Protein 7FGN (pdb70)

InterPro domains:
  IPR001012 UBX domain [PF00789] (569-647)
  IPR001012 UBX domain [PS50033] (569-646)
  IPR001012 UBX domain [SM00166] (566-648)
  IPR006577 UAS [SM00594] (336-481)
  IPR029071 Ubiquitin-like domain superfamily [SSF54236] (88-176)
  IPR029071 Ubiquitin-like domain superfamily [SSF54236] (189-257)
  IPR029071 Ubiquitin-like domain superfamily [SSF54236] (532-648)
  IPR033043 FAS-associated factor 1-like, UBX domain [cd01771] (571-649)
  IPR036249 Thioredoxin-like superfamily [SSF52833] (333-485)
  IPR044541 FAF1, UBA-like domain [cd14413] (14-46)
  IPR049483 Fas-associated factor 1/2-like, UAS domain [PF21021] (337-481)
  IPR050730 UBX domain-containing protein [PTHR23322] (12-647)

Nearest PDB structures (foldseek):
  7fgn-assembly1_A  TM=1.014E+00  e=1.631E-16  Homo sapiens
  7fgm-assembly1_B  TM=9.737E-01  e=3.645E-14  Homo sapiens
  2dzm-assembly1_A  TM=9.426E-01  e=2.448E-12  Homo sapiens
  2n4f-assembly1_A  TM=8.742E-01  e=1.551E-04  Arabidopsis thaliana
  2kan-assembly1_A  TM=7.552E-01  e=6.304E-04  Arabidopsis thaliana

CATH classification: 3.10.20.90

Sequence (75 aa):
GSHMLDFRVEYRDRNVDVVLEDTCTVGEIKQILENELQIPVSKMLLKGWKTGDVEDSTVLKSLHLPKNNSLYVLT

Foldseek 3Di:
DPAKAWEFEDDPRDTDIDMDHLQAFQLVVLVVCCVVVVNDSVRKDKADDPDPPRDRRDRNVVVVDDRYYYIYIDD

B-factor: mean 14.59, std 6.06, range [3.9, 34.95]

Secondary structure (DSSP, 8-state):
---EEEEEEEETTEEEEEEEETTSBHHHHHHHHHHHHT--GGG-EEE--SSS---TT-BGGGG---SEEEEEEE-

GO terms:
  GO:0005515 protein binding (F, IPI)
  GO:0031625 ubiquitin protein ligase binding (F, IDA)
  GO:0043130 ubiquitin binding (F, IDA)
  GO:0034098 VCP-NPL4-UFD1 AAA ATPase complex (C, IDA)
  GO:0005654 nucleoplasm (C, IDA)
  GO:0048471 perinuclear region of cytoplasm (C, IDA)
  GO:0005634 nucleus (C, IDA)
  GO:0005829 cytosol (C, IDA)
  GO:0031072 heat shock protein binding (F, IDA)
  GO:0019901 protein kinase binding (F, IDA)
  GO:0036337 Fas signaling pathway (P, IMP)
  GO:0042176 regulation of protein catabolic process (P, IMP)
  GO:0043124 negative regulation of canonical NF-kappaB signal transduction (P, IMP)
  GO:0045732 positive regulation of protein catabolic process (P, IMP)
  GO:0045740 positive regulation of DNA replication (P, IMP)
  GO:0051059 NF-kappaB binding (F, IPI)

Structure (mmCIF, N/CA/C/O backbone):
data_7FGN
#
_entry.id   7FGN
#
_cell.length_a   65.028
_cell.length_b   65.028
_cell.length_c   33.563
_cell.angle_alpha   90.000
_cell.angle_beta   90.000
_cell.angle_gamma   90.000
#
_symmetry.space_group_name_H-M   'P 42 21 2'
#
loop_
_entity.id
_entity.type
_entity.pdbx_description
1 polymer 'FAS-associated factor 1'
2 water water
#
loop_
_atom_site.group_PDB
_atom_site.id
_atom_site.type_symbol
_atom_site.label_atom_id
_atom_site.label_alt_id
_atom_site.label_comp_id
_atom_site.label_asym_id
_atom_site.label_entity_id
_atom_site.label_seq_id
_atom_site.pdbx_PDB_ins_code
_atom_site.Cartn_x
_atom_site.Cartn_y
_atom_site.Cartn_z
_atom_site.occupancy
_atom_site.B_iso_or_equiv
_atom_site.auth_seq_id
_atom_site.auth_comp_id
_atom_site.auth_asym_id
_atom_site.auth_atom_id
_atom_site.pdbx_PDB_model_num
ATOM 1 N N . GLY A 1 1 ? 32.678 -3.315 10.083 1.00 21.70 97 GLY A N 1
ATOM 2 C CA . GLY A 1 1 ? 33.739 -4.287 9.888 1.00 20.87 97 GLY A CA 1
ATOM 3 C C . GLY A 1 1 ? 33.341 -5.544 9.132 1.00 21.94 97 GLY A C 1
ATOM 4 O O . GLY A 1 1 ? 32.508 -5.502 8.221 1.00 23.84 97 GLY A O 1
ATOM 5 N N . SER A 1 2 ? 33.947 -6.670 9.522 1.00 22.83 98 SER A N 1
ATOM 6 C CA . SER A 1 2 ? 33.712 -7.945 8.851 1.00 21.62 98 SER A CA 1
ATOM 7 C C . SER A 1 2 ? 32.395 -8.596 9.269 1.00 20.19 98 SER A C 1
ATOM 8 O O . SER A 1 2 ? 31.718 -9.205 8.430 1.00 20.56 98 SER A O 1
ATOM 11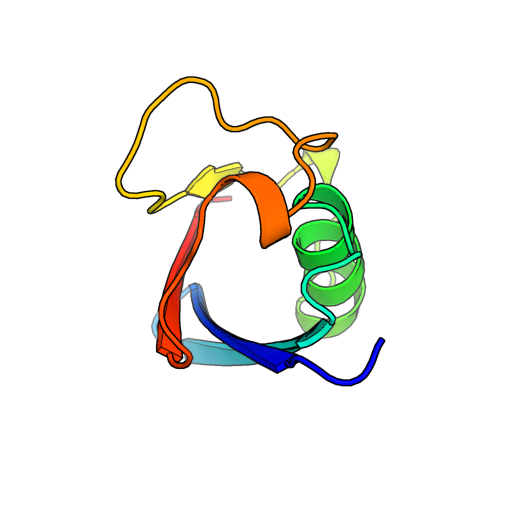 N N . HIS A 1 3 ? 32.035 -8.489 10.549 1.00 20.55 99 HIS A N 1
ATOM 12 C CA . HIS A 1 3 ? 30.869 -9.167 11.105 1.00 18.77 99 HIS A CA 1
ATOM 13 C C . HIS A 1 3 ? 29.594 -8.455 10.666 1.00 15.64 99 HIS A C 1
ATOM 14 O O . HIS A 1 3 ? 29.450 -7.241 10.868 1.00 17.11 99 HIS A O 1
ATOM 21 N N . MET A 1 4 ? 28.658 -9.211 10.089 1.00 11.05 100 MET A N 1
ATOM 22 C CA . MET A 1 4 ? 27.490 -8.636 9.443 1.00 9.11 100 MET A CA 1
ATOM 23 C C . MET A 1 4 ? 26.205 -9.175 10.057 1.00 10.01 100 MET A C 1
ATOM 24 O O . MET A 1 4 ? 26.070 -10.377 10.294 1.00 12.68 100 MET A O 1
ATOM 29 N N . LEU A 1 5 ? 25.259 -8.276 10.292 1.00 8.15 101 LEU A N 1
ATOM 30 C CA . LEU A 1 5 ? 23.987 -8.622 10.907 1.00 8.43 101 LEU A CA 1
ATOM 31 C C . LEU A 1 5 ? 22.853 -8.377 9.927 1.00 8.96 101 LEU A C 1
ATOM 32 O O . LEU A 1 5 ? 22.810 -7.343 9.258 1.00 11.04 101 LEU A O 1
ATOM 37 N N . ASP A 1 6 ? 21.937 -9.332 9.864 1.00 8.89 102 ASP A N 1
ATOM 38 C CA . ASP A 1 6 ? 20.745 -9.227 9.034 1.00 8.73 102 ASP A CA 1
ATOM 39 C C . ASP A 1 6 ? 19.538 -8.855 9.879 1.00 9.93 102 ASP A C 1
ATOM 40 O O . ASP A 1 6 ? 19.302 -9.458 10.932 1.00 10.69 102 ASP A O 1
ATOM 45 N N . PHE A 1 7 ? 18.775 -7.871 9.413 1.00 8.18 103 PHE A N 1
ATOM 46 C CA . PHE A 1 7 ? 17.520 -7.490 10.048 1.00 9.20 103 PHE A CA 1
ATOM 47 C C . PHE A 1 7 ? 16.392 -7.570 9.038 1.00 11.12 103 PHE A C 1
ATOM 48 O O . PHE A 1 7 ? 16.387 -6.832 8.045 1.00 12.28 103 PHE A O 1
ATOM 56 N N . ARG A 1 8 ? 15.432 -8.441 9.307 1.00 8.92 104 ARG A N 1
ATOM 57 C CA . ARG A 1 8 ? 14.197 -8.498 8.533 1.00 9.43 104 ARG A CA 1
ATOM 58 C C . ARG A 1 8 ? 13.192 -7.595 9.236 1.00 9.24 104 ARG A C 1
ATOM 59 O O . ARG A 1 8 ? 12.785 -7.874 10.365 1.00 9.08 104 ARG A O 1
ATOM 67 N N . VAL A 1 9 ? 12.819 -6.497 8.590 1.00 8.65 105 VAL A N 1
ATOM 68 C CA . VAL A 1 9 ? 12.023 -5.450 9.221 1.00 9.00 105 VAL A CA 1
ATOM 69 C C . VAL A 1 9 ? 10.635 -5.462 8.598 1.00 8.48 105 VAL A C 1
ATOM 70 O O . VAL A 1 9 ? 10.494 -5.246 7.391 1.00 9.92 105 VAL A O 1
ATOM 74 N N . GLU A 1 10 ? 9.610 -5.692 9.417 1.00 8.67 106 GLU A N 1
ATOM 75 C CA . GLU A 1 10 ? 8.235 -5.745 8.932 1.00 8.04 106 GLU A CA 1
ATOM 76 C C . GLU A 1 10 ? 7.593 -4.365 8.980 1.00 9.50 106 GLU A C 1
ATOM 77 O O . GLU A 1 10 ? 7.762 -3.616 9.943 1.00 9.94 106 GLU A O 1
ATOM 83 N N . TYR A 1 11 ? 6.824 -4.046 7.935 1.00 9.71 107 TYR A N 1
ATOM 84 C CA . TYR A 1 11 ? 6.024 -2.823 7.895 1.00 11.08 107 TYR A CA 1
ATOM 85 C C . TYR A 1 11 ? 4.881 -3.053 6.924 1.00 10.93 107 TYR A C 1
ATOM 86 O O . TYR A 1 11 ? 5.125 -3.386 5.762 1.00 12.75 107 TYR A O 1
ATOM 95 N N . ARG A 1 12 ? 3.644 -2.884 7.395 1.00 11.41 108 ARG A N 1
ATOM 96 C CA . ARG A 1 12 ? 2.453 -3.061 6.561 1.00 12.83 108 ARG A CA 1
ATOM 97 C C . ARG A 1 12 ? 2.481 -4.390 5.815 1.00 13.26 108 ARG A C 1
ATOM 98 O O . ARG A 1 12 ? 2.163 -4.468 4.628 1.00 15.19 108 ARG A O 1
ATOM 106 N N . ASP A 1 13 ? 2.881 -5.445 6.521 1.00 13.84 109 ASP A N 1
ATOM 107 C CA . ASP A 1 13 ? 2.898 -6.829 6.061 1.00 18.60 109 ASP A CA 1
ATOM 108 C C . ASP A 1 13 ? 4.016 -7.141 5.077 1.00 20.04 109 ASP A C 1
ATOM 109 O O . ASP A 1 13 ? 4.128 -8.296 4.650 1.00 23.95 109 ASP A O 1
ATOM 114 N N . ARG A 1 14 ? 4.844 -6.170 4.706 1.00 17.20 110 ARG A N 1
ATOM 115 C CA . ARG A 1 14 ? 5.983 -6.407 3.832 1.00 18.65 110 ARG A CA 1
ATOM 116 C C . ARG A 1 14 ? 7.270 -6.429 4.649 1.00 15.47 110 ARG A C 1
ATOM 117 O O . ARG A 1 14 ? 7.331 -5.923 5.770 1.00 15.54 110 ARG A O 1
ATOM 125 N N . ASN A 1 15 ? 8.306 -7.023 4.067 1.00 14.51 111 ASN A N 1
ATOM 126 C CA . ASN A 1 15 ? 9.594 -7.185 4.727 1.00 12.65 111 ASN A CA 1
ATOM 127 C C . ASN A 1 15 ? 10.646 -6.378 3.990 1.00 15.37 111 ASN A C 1
ATOM 128 O O . ASN A 1 15 ? 10.739 -6.452 2.760 1.00 17.87 111 ASN A O 1
ATOM 133 N N . VAL A 1 16 ? 11.422 -5.608 4.742 1.00 13.02 112 VAL A N 1
ATOM 134 C CA . VAL A 1 16 ? 12.616 -4.940 4.239 1.00 15.12 112 VAL A CA 1
ATOM 135 C C . VAL A 1 16 ? 13.821 -5.609 4.882 1.00 11.18 112 VAL A C 1
ATOM 136 O O . VAL A 1 16 ? 13.936 -5.645 6.116 1.00 11.62 112 VAL A O 1
ATOM 140 N N . ASP A 1 17 ? 14.727 -6.120 4.057 1.00 11.86 113 ASP A N 1
ATOM 141 C CA . ASP A 1 17 ? 15.951 -6.730 4.555 1.00 11.13 113 ASP A CA 1
ATOM 142 C C . ASP A 1 17 ? 17.022 -5.652 4.675 1.00 11.85 113 ASP A C 1
ATOM 143 O O . ASP A 1 17 ? 17.390 -5.015 3.682 1.00 14.75 113 ASP A O 1
ATOM 148 N N . VAL A 1 18 ? 17.486 -5.421 5.899 1.00 10.27 114 VAL A N 1
ATOM 149 C CA . VAL A 1 18 ? 18.563 -4.482 6.190 1.00 11.15 114 VAL A CA 1
ATOM 150 C C . VAL A 1 18 ? 19.758 -5.301 6.664 1.00 10.51 114 VAL A C 1
ATOM 151 O O . VAL A 1 18 ? 19.645 -6.090 7.609 1.00 12.86 114 VAL A O 1
ATOM 155 N N . VAL A 1 19 ? 20.906 -5.119 6.023 1.00 9.95 115 VAL A N 1
ATOM 156 C CA . VAL A 1 19 ? 22.110 -5.836 6.413 1.00 11.79 115 VAL A CA 1
ATOM 157 C C . VAL A 1 19 ? 23.203 -4.814 6.646 1.00 12.49 115 VAL A C 1
ATOM 158 O O . VAL A 1 19 ? 23.418 -3.930 5.809 1.00 14.95 115 VAL A O 1
ATOM 162 N N . LEU A 1 20 ? 23.876 -4.915 7.785 1.00 12.20 116 LEU A N 1
ATOM 163 C CA . LEU A 1 20 ? 24.880 -3.919 8.106 1.00 12.58 116 LEU A CA 1
ATOM 164 C C . LEU A 1 20 ? 25.853 -4.488 9.124 1.00 9.60 116 LEU A C 1
ATOM 165 O O . LEU A 1 20 ? 25.587 -5.496 9.789 1.00 10.69 116 LEU A O 1
ATOM 170 N N . GLU A 1 21 ? 27.001 -3.829 9.214 1.00 10.25 117 GLU A N 1
ATOM 171 C CA . GLU A 1 21 ? 28.053 -4.274 10.106 1.00 10.31 117 GLU A CA 1
ATOM 172 C C . GLU A 1 21 ? 27.637 -4.064 11.555 1.00 8.57 117 GLU A C 1
ATOM 173 O O . GLU A 1 21 ? 26.942 -3.102 11.890 1.00 8.54 117 GLU A O 1
ATOM 179 N N . ASP A 1 22 ? 28.145 -4.930 12.434 1.00 8.10 118 ASP A N 1
ATOM 180 C CA . ASP A 1 22 ? 27.813 -4.794 13.845 1.00 8.46 118 ASP A CA 1
ATOM 181 C C . ASP A 1 22 ? 28.461 -3.574 14.486 1.00 7.73 118 ASP A C 1
ATOM 182 O O . ASP A 1 22 ? 28.130 -3.250 15.624 1.00 8.65 118 ASP A O 1
ATOM 187 N N . THR A 1 23 ? 29.370 -2.891 13.782 1.00 8.67 119 THR A N 1
ATOM 188 C CA . THR A 1 23 ? 29.912 -1.624 14.261 1.00 9.29 119 THR A CA 1
ATOM 189 C C . THR A 1 23 ? 28.947 -0.460 14.068 1.00 9.46 119 THR A C 1
ATOM 190 O O . THR A 1 23 ? 29.178 0.620 14.622 1.00 10.90 119 THR A O 1
ATOM 194 N N . CYS A 1 24 ? 27.869 -0.655 13.315 1.00 8.44 120 CYS A N 1
ATOM 195 C CA . CYS A 1 24 ? 26.875 0.382 13.093 1.00 8.24 120 CYS A CA 1
ATOM 196 C C . CYS A 1 24 ? 25.989 0.534 14.317 1.00 7.43 120 CYS A C 1
ATOM 197 O O . CYS A 1 24 ? 25.934 -0.339 15.191 1.00 8.08 120 CYS A O 1
ATOM 200 N N . THR A 1 25 ? 25.263 1.645 14.355 1.00 8.21 121 THR A N 1
ATOM 201 C CA . THR A 1 25 ? 24.291 1.881 15.410 1.00 8.29 121 THR A CA 1
ATOM 202 C C . THR A 1 25 ? 22.878 1.561 14.943 1.00 7.24 121 THR A C 1
ATOM 203 O O . THR A 1 25 ? 22.575 1.497 13.745 1.00 7.27 121 THR A O 1
ATOM 207 N N . VAL A 1 26 ? 22.002 1.400 15.935 1.00 7.83 122 VAL A N 1
ATOM 208 C CA . VAL A 1 26 ? 20.578 1.198 15.690 1.00 7.38 122 VAL A CA 1
ATOM 209 C C . VAL A 1 26 ? 20.017 2.304 14.806 1.00 7.72 122 VAL A C 1
ATOM 210 O O . VAL A 1 26 ? 19.202 2.051 13.908 1.00 8.25 122 VAL A O 1
ATOM 214 N N . GLY A 1 27 ? 20.420 3.550 15.064 1.00 7.75 123 GLY A N 1
ATOM 215 C CA . GLY A 1 27 ? 19.921 4.663 14.272 1.00 9.51 123 GLY A CA 1
ATOM 216 C C . GLY A 1 27 ? 20.206 4.525 12.789 1.00 8.21 123 GLY A C 1
ATOM 217 O O . GLY A 1 27 ? 19.463 5.058 11.957 1.00 8.75 123 GLY A O 1
ATOM 218 N N . GLU A 1 28 ? 21.279 3.817 12.431 1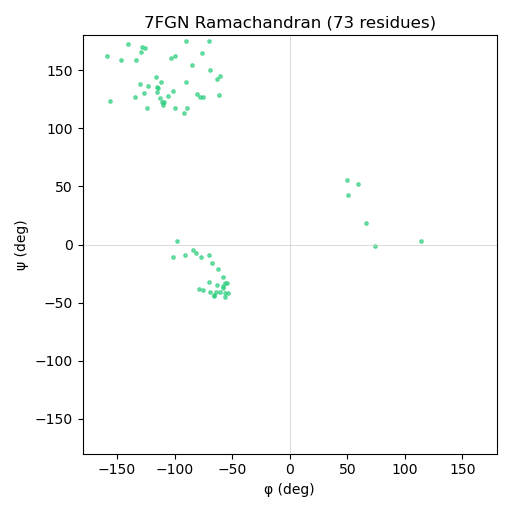.00 7.95 124 GLU A N 1
ATOM 219 C CA . GLU A 1 28 ? 21.572 3.606 11.020 1.00 8.04 124 GLU A CA 1
ATOM 220 C C . GLU A 1 28 ? 20.566 2.667 10.372 1.00 7.00 124 GLU A C 1
ATOM 221 O O . GLU A 1 28 ? 20.294 2.793 9.177 1.00 7.14 124 GLU A O 1
ATOM 227 N N . ILE A 1 29 ? 20.031 1.698 11.123 1.00 6.76 125 ILE A N 1
ATOM 228 C CA . ILE A 1 29 ? 18.921 0.911 10.600 1.00 6.32 125 ILE A CA 1
ATOM 229 C C . ILE A 1 29 ? 17.779 1.831 10.209 1.00 7.28 125 ILE A C 1
ATOM 230 O O . ILE A 1 29 ? 17.193 1.693 9.130 1.00 7.91 125 ILE A O 1
ATOM 235 N N . LYS A 1 30 ? 17.466 2.793 11.075 1.00 7.86 126 LYS A N 1
ATOM 236 C CA . LYS A 1 30 ? 16.394 3.737 10.794 1.00 8.22 126 LYS A CA 1
ATOM 237 C C . LYS A 1 30 ? 16.710 4.612 9.583 1.00 8.03 126 LYS A C 1
ATOM 238 O O . LYS A 1 30 ? 15.825 4.879 8.764 1.00 8.48 126 LYS A O 1
ATOM 244 N N . GLN A 1 31 ? 17.965 5.076 9.452 1.00 7.70 127 GLN A N 1
ATOM 245 C CA . GLN A 1 31 ? 18.333 5.873 8.281 1.00 7.87 127 GLN A CA 1
ATOM 246 C C . GLN A 1 31 ? 18.136 5.086 7.000 1.00 8.69 127 GLN A C 1
ATOM 247 O O . GLN A 1 31 ? 17.659 5.631 5.990 1.00 9.29 127 GLN A O 1
ATOM 253 N N . ILE A 1 32 ? 18.503 3.806 7.012 1.00 8.78 128 ILE A N 1
ATOM 254 C CA . ILE A 1 32 ? 18.309 2.977 5.834 1.00 8.27 128 ILE A CA 1
ATOM 255 C C . ILE A 1 32 ? 16.827 2.792 5.553 1.00 9.20 128 ILE A C 1
ATOM 256 O O . ILE A 1 32 ? 16.381 2.896 4.404 1.00 9.50 128 ILE A O 1
ATOM 261 N N . LEU A 1 33 ? 16.033 2.544 6.602 1.00 8.39 129 LEU A N 1
ATOM 262 C CA . LEU A 1 33 ? 14.587 2.392 6.430 1.00 8.52 129 LEU A CA 1
ATOM 263 C C . LEU A 1 33 ? 13.933 3.672 5.922 1.00 10.59 129 LEU A C 1
ATOM 264 O O . LEU A 1 33 ? 12.958 3.610 5.162 1.00 9.67 129 LEU A O 1
ATOM 269 N N . GLU A 1 34 ? 14.428 4.837 6.341 1.00 9.55 130 GLU A N 1
ATOM 270 C CA . GLU A 1 34 ? 13.880 6.082 5.809 1.00 10.83 130 GLU A CA 1
ATOM 271 C C . GLU A 1 34 ? 13.965 6.115 4.285 1.00 10.15 130 GLU A C 1
ATOM 272 O O . GLU A 1 34 ? 13.002 6.496 3.609 1.00 11.81 130 GLU A O 1
ATOM 278 N N . ASN A 1 35 ? 15.089 5.657 3.723 1.00 10.90 131 ASN A N 1
ATOM 279 C CA . ASN A 1 35 ? 15.237 5.628 2.271 1.00 10.55 131 ASN A CA 1
ATOM 280 C C . ASN A 1 35 ? 14.431 4.496 1.644 1.00 13.42 131 ASN A C 1
ATOM 281 O O . ASN A 1 35 ? 13.838 4.671 0.572 1.00 14.73 131 ASN A O 1
ATOM 286 N N . GLU A 1 36 ? 14.394 3.329 2.291 1.00 11.44 132 GLU A N 1
ATOM 287 C CA . GLU A 1 36 ? 13.683 2.191 1.711 1.00 12.86 132 GLU A CA 1
ATOM 288 C C . GLU A 1 36 ? 12.176 2.413 1.711 1.00 13.49 132 GLU A C 1
ATOM 289 O O . GLU A 1 36 ? 11.489 2.055 0.746 1.00 16.99 132 GLU A O 1
ATOM 295 N N . LEU A 1 37 ? 11.644 2.982 2.787 1.00 12.53 133 LEU A N 1
ATOM 296 C CA . LEU A 1 37 ? 10.206 3.113 2.971 1.00 13.02 133 LEU A CA 1
ATOM 297 C C . LEU A 1 37 ? 9.680 4.505 2.666 1.00 14.02 133 LEU A C 1
ATOM 298 O O . LEU A 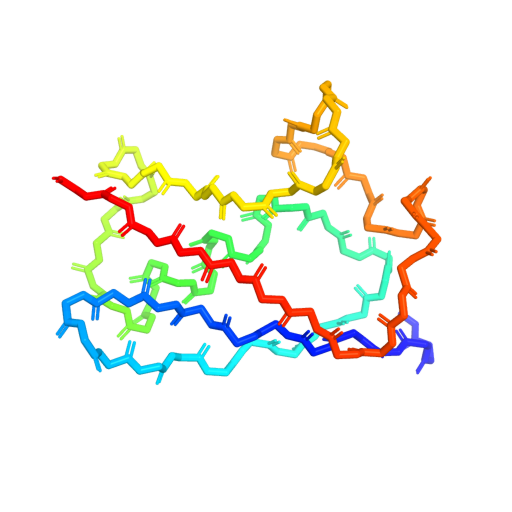1 37 ? 8.456 4.685 2.607 1.00 18.04 133 LEU A O 1
ATOM 303 N N . GLN A 1 38 ? 10.561 5.487 2.484 1.00 13.81 134 GLN A N 1
ATOM 304 C CA . GLN A 1 38 ? 10.167 6.879 2.269 1.00 16.62 134 GLN A CA 1
ATOM 305 C C . GLN A 1 38 ? 9.342 7.411 3.440 1.00 16.00 134 GLN A C 1
ATOM 306 O O . GLN A 1 38 ? 8.242 7.946 3.271 1.00 18.87 134 GLN A O 1
ATOM 312 N N . ILE A 1 39 ? 9.883 7.241 4.642 1.00 13.36 135 ILE A N 1
ATOM 313 C CA . ILE A 1 39 ? 9.272 7.715 5.880 1.00 17.22 1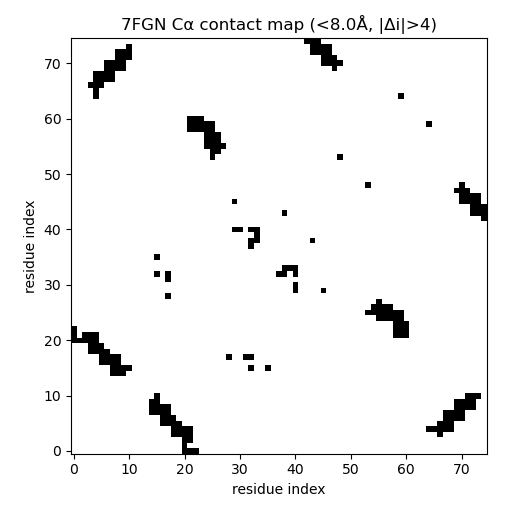35 ILE A CA 1
ATOM 314 C C . ILE A 1 39 ? 10.358 8.389 6.708 1.00 16.59 135 ILE A C 1
ATOM 315 O O . ILE A 1 39 ? 11.402 7.770 6.962 1.00 13.73 135 ILE A O 1
ATOM 320 N N . PRO A 1 40 ? 10.163 9.632 7.154 1.00 16.14 136 PRO A N 1
ATOM 321 C CA . PRO A 1 40 ? 11.181 10.275 7.992 1.00 17.96 136 PRO A CA 1
ATOM 322 C C . PRO A 1 40 ? 11.394 9.493 9.281 1.00 18.64 136 PRO A C 1
ATOM 323 O O . PRO A 1 40 ? 10.459 8.922 9.845 1.00 18.04 136 PRO A O 1
ATOM 327 N N . VAL A 1 41 ? 12.647 9.473 9.749 1.00 17.44 137 VAL A N 1
ATOM 328 C CA . VAL A 1 41 ? 12.963 8.734 10.972 1.00 19.10 137 VAL A CA 1
ATOM 329 C C . VAL A 1 41 ? 12.130 9.224 12.146 1.00 21.96 137 VAL A C 1
ATOM 330 O O . VAL A 1 41 ? 11.723 8.428 13.003 1.00 23.52 137 VAL A O 1
ATOM 334 N N . SER A 1 42 ? 11.844 10.527 12.201 1.00 22.63 138 SER A N 1
ATOM 335 C CA . SER A 1 42 ? 11.035 11.071 13.284 1.00 24.20 138 SER A CA 1
ATOM 336 C C . SER A 1 42 ? 9.627 10.492 13.303 1.00 22.93 138 SER A C 1
ATOM 337 O O . SER A 1 42 ? 8.963 10.541 14.345 1.00 26.94 138 SER A O 1
ATOM 340 N N . LYS A 1 43 ? 9.156 9.950 12.182 1.00 20.74 139 LYS A N 1
ATOM 341 C CA . LYS A 1 43 ? 7.797 9.441 12.076 1.00 20.55 139 LYS A CA 1
ATOM 342 C C . LYS A 1 43 ? 7.704 7.934 12.267 1.00 17.60 139 LYS A C 1
ATOM 343 O O . LYS A 1 43 ? 6.615 7.380 12.126 1.00 17.19 139 LYS A O 1
ATOM 349 N N . MET A 1 44 ? 8.814 7.260 12.565 1.00 16.26 140 MET A N 1
ATOM 350 C CA . MET A 1 44 ? 8.842 5.811 12.710 1.00 14.14 140 MET A CA 1
ATOM 351 C C . MET A 1 44 ? 9.209 5.442 14.138 1.00 14.83 140 MET A C 1
ATOM 352 O O . MET A 1 44 ? 10.043 6.102 14.768 1.00 15.45 140 MET A O 1
ATOM 357 N N . LEU A 1 45 ? 8.603 4.369 14.633 1.00 12.42 141 LEU A N 1
ATOM 358 C CA . LEU A 1 45 ? 9.088 3.676 15.818 1.00 10.68 141 LEU A CA 1
ATOM 359 C C . LEU A 1 45 ? 9.643 2.347 15.336 1.00 11.09 141 LEU A C 1
ATOM 360 O O . LEU A 1 45 ? 8.930 1.578 14.693 1.00 11.32 141 LEU A O 1
ATOM 365 N N . LEU A 1 46 ? 10.916 2.087 15.618 1.00 8.90 142 LEU A N 1
ATOM 366 C CA . LEU A 1 46 ? 11.541 0.818 15.267 1.00 8.10 142 LEU A CA 1
ATOM 367 C C . LEU A 1 46 ? 11.546 -0.035 16.523 1.00 7.76 142 LEU A C 1
ATOM 368 O O . LEU A 1 46 ? 12.147 0.349 17.528 1.00 8.31 142 LEU A O 1
ATOM 373 N N . LYS A 1 47 ? 10.845 -1.166 16.477 1.00 7.67 143 LYS A N 1
ATOM 374 C CA . LYS A 1 47 ? 10.613 -1.977 17.663 1.00 8.71 143 LYS A CA 1
ATOM 375 C C . LYS A 1 47 ? 11.003 -3.426 17.403 1.00 7.46 143 LYS A C 1
ATOM 376 O O . LYS A 1 47 ? 11.257 -3.835 16.270 1.00 7.98 143 LYS A O 1
ATOM 382 N N . GLY A 1 48 ? 11.021 -4.207 18.483 1.00 9.12 144 GLY A N 1
ATOM 383 C CA . GLY A 1 48 ? 11.280 -5.632 18.409 1.00 10.08 144 GLY A CA 1
ATOM 384 C C . GLY A 1 48 ? 12.566 -6.077 19.059 1.00 10.63 144 GLY A C 1
ATOM 385 O O . GLY A 1 48 ? 12.880 -7.270 19.003 1.00 12.24 144 GLY A O 1
ATOM 386 N N . TRP A 1 49 ? 13.317 -5.178 19.680 1.00 9.91 145 TRP A N 1
ATOM 387 C CA . TRP A 1 49 ? 14.534 -5.591 20.366 1.00 10.27 145 TRP A CA 1
ATOM 388 C C . TRP A 1 49 ? 14.198 -6.526 21.517 1.00 12.20 145 TRP A C 1
ATOM 389 O O . TRP A 1 49 ? 13.180 -6.364 22.193 1.00 14.10 145 TRP A O 1
ATOM 400 N N . LYS A 1 50 ? 15.052 -7.530 21.720 1.00 12.65 146 LYS A N 1
ATOM 401 C CA . LYS A 1 50 ? 14.814 -8.523 22.760 1.00 15.84 146 LYS A CA 1
ATOM 402 C C . LYS A 1 50 ? 15.239 -8.047 24.139 1.00 17.86 146 LYS A C 1
ATOM 403 O O . LYS A 1 50 ? 14.976 -8.742 25.126 1.00 22.62 146 LYS A O 1
ATOM 409 N N . THR A 1 51 ? 15.893 -6.897 24.231 1.00 17.59 147 THR A N 1
ATOM 410 C CA . THR A 1 51 ? 16.350 -6.349 25.496 1.00 18.12 147 THR A CA 1
ATOM 411 C C . THR A 1 51 ? 15.885 -4.905 25.600 1.00 20.78 147 THR A C 1
ATOM 412 O O . THR A 1 51 ? 15.458 -4.290 24.617 1.00 21.26 147 THR A O 1
ATOM 416 N N . GLY A 1 52 ? 15.968 -4.364 26.812 1.00 22.03 148 GLY A N 1
ATOM 417 C CA . GLY A 1 52 ? 15.638 -2.978 27.045 1.00 22.63 148 GLY A CA 1
ATOM 418 C C . GLY A 1 52 ? 16.841 -2.068 26.888 1.00 18.31 148 GLY A C 1
ATOM 419 O O . GLY A 1 52 ? 17.971 -2.501 26.670 1.00 22.49 148 GLY A O 1
ATOM 420 N N . ASP A 1 53 ? 16.571 -0.770 26.999 1.00 23.50 149 ASP A N 1
ATOM 421 C CA . ASP A 1 53 ? 17.588 0.277 26.953 1.00 20.17 149 ASP A CA 1
ATOM 422 C C . ASP A 1 53 ? 18.267 0.396 25.587 1.00 18.40 149 ASP A C 1
ATOM 423 O O . ASP A 1 53 ? 19.352 0.976 25.489 1.00 18.93 149 ASP A O 1
ATOM 428 N N . VAL A 1 54 ? 17.662 -0.136 24.522 1.00 15.70 150 VAL A N 1
ATOM 429 C CA . VAL A 1 54 ? 18.199 0.056 23.175 1.00 12.63 150 VAL A CA 1
ATOM 430 C C . VAL A 1 54 ? 17.827 1.451 22.682 1.00 13.98 150 VAL A C 1
ATOM 431 O O . VAL A 1 54 ? 16.653 1.837 22.707 1.00 16.34 150 VAL A O 1
ATOM 435 N N . GLU A 1 55 ? 18.829 2.214 22.243 1.00 11.93 151 GLU A N 1
ATOM 436 C CA . GLU A 1 55 ? 18.637 3.570 21.742 1.00 11.14 151 GLU A CA 1
ATOM 437 C C . GLU A 1 55 ? 19.244 3.688 20.349 1.00 10.84 151 GLU A C 1
ATOM 438 O O . GLU A 1 55 ? 19.975 2.807 19.894 1.00 9.70 151 GLU A O 1
ATOM 444 N N . ASP A 1 56 ? 18.948 4.801 19.666 1.00 11.65 152 ASP A N 1
ATOM 445 C CA . ASP A 1 56 ? 19.504 5.022 18.331 1.00 9.77 152 ASP A CA 1
ATOM 446 C C . ASP A 1 56 ? 21.027 4.964 18.338 1.00 9.62 152 ASP A C 1
ATOM 447 O O . ASP A 1 56 ? 21.640 4.520 17.362 1.00 9.12 152 ASP A O 1
ATOM 452 N N . SER A 1 57 ? 21.655 5.405 19.422 1.00 9.30 153 SER A N 1
ATOM 453 C CA . SER A 1 57 ? 23.106 5.413 19.517 1.00 10.67 153 SER A CA 1
ATOM 454 C C . SER A 1 57 ? 23.691 4.079 19.962 1.00 8.89 153 SER A C 1
ATOM 455 O O . SER A 1 57 ? 24.915 3.947 19.989 1.00 10.05 153 SER A O 1
ATOM 458 N N . THR A 1 58 ? 22.869 3.093 20.309 1.00 9.84 154 THR A N 1
ATOM 459 C CA . THR A 1 58 ? 23.408 1.792 20.688 1.00 8.79 154 THR A CA 1
ATOM 460 C C . THR A 1 58 ? 24.179 1.178 19.5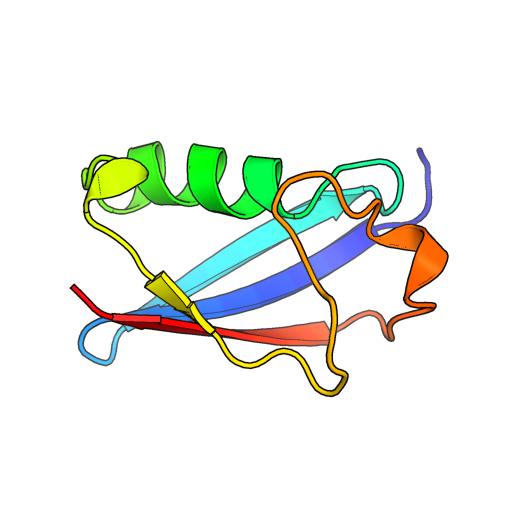23 1.00 7.35 154 THR A C 1
ATOM 461 O O . THR A 1 58 ? 23.666 1.087 18.403 1.00 7.92 154 THR A O 1
ATOM 465 N N . VAL A 1 59 ? 25.403 0.747 19.789 1.00 8.16 155 VAL A N 1
ATOM 466 C CA . VAL A 1 59 ? 26.199 0.046 18.789 1.00 8.17 155 VAL A CA 1
ATOM 467 C C . VAL A 1 59 ? 25.753 -1.407 18.762 1.00 7.58 155 VAL A C 1
ATOM 468 O O . VAL A 1 59 ? 25.677 -2.057 19.806 1.00 7.21 155 VAL A O 1
ATOM 472 N N . LEU A 1 60 ? 25.456 -1.920 17.571 1.00 6.52 156 LEU A N 1
ATOM 473 C CA . LEU A 1 60 ? 24.849 -3.245 17.474 1.00 6.29 156 LEU A CA 1
ATOM 474 C C . LEU A 1 60 ? 25.718 -4.319 18.125 1.00 7.33 156 LEU A C 1
ATOM 475 O O . LEU A 1 60 ? 25.192 -5.233 18.773 1.00 6.75 156 LEU A O 1
ATOM 480 N N . LYS A 1 61 ? 27.047 -4.211 17.985 1.00 6.84 157 LYS A N 1
ATOM 481 C CA . LYS A 1 61 ? 27.962 -5.194 18.568 1.00 8.04 157 LYS A CA 1
ATOM 482 C C . LYS A 1 61 ? 27.727 -5.368 20.065 1.00 8.06 157 LYS A C 1
ATOM 483 O O . LYS A 1 61 ? 27.849 -6.484 20.592 1.00 9.53 157 LYS A O 1
ATOM 489 N N . SER A 1 62 ? 27.325 -4.297 20.755 1.00 8.87 158 SER A N 1
ATOM 490 C CA . SER A 1 62 ? 27.155 -4.349 22.203 1.00 10.72 158 SER A CA 1
ATOM 491 C C . SER A 1 62 ? 26.001 -5.250 22.612 1.00 9.65 158 SER A C 1
ATOM 492 O O . SER A 1 62 ? 25.902 -5.616 23.789 1.00 12.28 158 SER A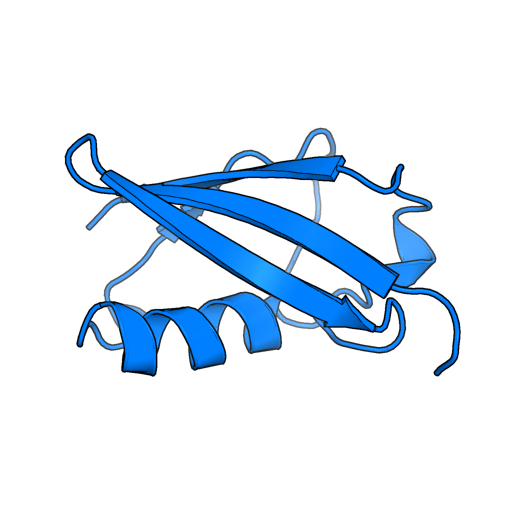 O 1
ATOM 495 N N . LEU A 1 63 ? 25.121 -5.597 21.674 1.00 8.43 159 LEU A N 1
ATOM 496 C CA . LEU A 1 63 ? 23.998 -6.487 21.918 1.00 8.92 159 LEU A CA 1
ATOM 497 C C . LEU A 1 63 ? 24.340 -7.948 21.651 1.00 8.62 159 LEU A C 1
ATOM 498 O O . LEU A 1 63 ? 23.539 -8.829 21.978 1.00 9.16 159 LEU A O 1
ATOM 503 N N . HIS A 1 64 ? 25.505 -8.225 21.069 1.00 8.41 160 HIS A N 1
ATOM 504 C CA . HIS A 1 64 ? 25.966 -9.596 20.821 1.00 8.10 160 HIS A CA 1
ATOM 505 C C . HIS A 1 64 ? 24.889 -10.443 20.133 1.00 8.17 160 HIS A C 1
ATOM 506 O O . HIS A 1 64 ? 24.512 -11.519 20.601 1.00 9.29 160 HIS A O 1
ATOM 513 N N . LEU A 1 65 ? 24.404 -9.948 18.991 1.00 7.82 161 LEU A N 1
ATOM 514 C CA . LEU A 1 65 ? 23.246 -10.538 18.335 1.00 7.98 161 LEU A CA 1
ATOM 515 C C . LEU A 1 65 ? 23.628 -11.713 17.446 1.00 7.85 161 LEU A C 1
ATOM 516 O O . LEU A 1 65 ? 24.745 -11.786 16.934 1.00 7.90 161 LEU A O 1
ATOM 521 N N . PRO A 1 66 ? 22.677 -12.643 17.209 1.00 8.45 162 PRO A N 1
ATOM 522 C CA . PRO A 1 66 ? 22.879 -13.656 16.164 1.00 10.14 162 PRO A CA 1
ATOM 523 C C . PRO A 1 66 ? 22.823 -13.031 14.774 1.00 9.00 162 PRO A C 1
ATOM 524 O O . PRO A 1 66 ? 22.509 -11.846 14.637 1.00 8.28 162 PRO A O 1
ATOM 528 N N . LYS A 1 67 ? 23.090 -13.821 13.733 1.00 10.31 163 LYS A N 1
ATOM 529 C CA . LYS A 1 67 ? 23.169 -13.264 12.386 1.00 11.94 163 LYS A CA 1
ATOM 530 C C . LYS A 1 67 ? 21.822 -12.731 11.922 1.00 11.20 163 LYS A C 1
ATOM 531 O O . LYS A 1 67 ? 21.742 -11.641 11.341 1.00 12.61 163 LYS A O 1
ATOM 537 N N . ASN A 1 68 ? 20.758 -13.480 12.158 1.00 10.89 164 ASN A N 1
ATOM 538 C CA . ASN A 1 68 ? 19.447 -13.124 11.639 1.00 11.37 164 ASN A CA 1
ATOM 539 C C . ASN A 1 68 ? 18.568 -12.597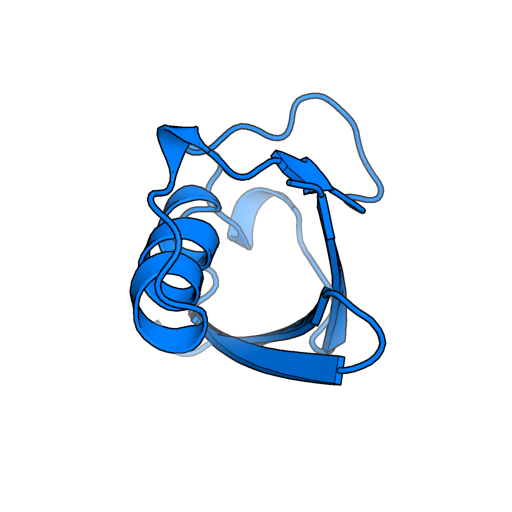 12.762 1.00 13.35 164 ASN A C 1
ATOM 540 O O . ASN A 1 68 ? 18.440 -13.228 13.818 1.00 14.47 164 ASN A O 1
ATOM 545 N N . ASN A 1 69 ? 17.999 -11.420 12.541 1.00 10.62 165 ASN A N 1
ATOM 546 C CA . ASN A 1 69 ? 17.225 -10.708 13.540 1.00 10.08 165 ASN A CA 1
ATOM 547 C C . ASN A 1 69 ? 15.946 -10.213 12.891 1.00 9.11 165 ASN A C 1
ATOM 548 O O . ASN A 1 69 ? 15.870 -10.081 11.674 1.00 11.26 165 ASN A O 1
ATOM 553 N N . SER A 1 70 ? 14.943 -9.937 13.720 1.00 10.27 166 SER A N 1
ATOM 554 C CA . SER A 1 70 ? 13.657 -9.440 13.243 1.00 9.17 166 SER A CA 1
ATOM 555 C C . SER A 1 70 ? 13.249 -8.204 14.029 1.00 8.80 166 SER A C 1
ATOM 556 O O . SER A 1 70 ? 13.412 -8.159 15.251 1.00 11.43 166 SER A O 1
ATOM 559 N N . LEU A 1 71 ? 12.723 -7.204 13.316 1.00 8.57 167 LEU A N 1
ATOM 560 C CA . LEU A 1 71 ? 12.228 -5.970 13.903 1.00 7.75 167 LEU A CA 1
ATOM 561 C C . LEU A 1 71 ? 10.962 -5.583 13.153 1.00 7.94 167 LEU A C 1
ATOM 562 O O . LEU A 1 71 ? 10.624 -6.182 12.134 1.00 7.81 167 LEU A O 1
ATOM 567 N N . TYR A 1 72 ? 10.269 -4.556 13.641 1.00 7.73 168 TYR A N 1
ATOM 568 C CA . TYR A 1 72 ? 9.099 -4.046 12.931 1.00 7.07 168 TYR A CA 1
ATOM 569 C C . TYR A 1 72 ? 8.998 -2.542 13.133 1.00 8.28 168 TYR A C 1
ATOM 570 O O . TYR A 1 72 ? 9.557 -1.975 14.077 1.00 7.98 168 TYR A O 1
ATOM 579 N N . VAL A 1 73 ? 8.276 -1.899 12.218 1.00 8.30 169 VAL A N 1
ATOM 580 C CA . VAL A 1 73 ? 8.102 -0.455 12.204 1.00 8.79 169 VAL A CA 1
ATOM 581 C C . VAL A 1 73 ? 6.639 -0.128 12.465 1.00 10.08 169 VAL A C 1
ATOM 582 O O . VAL A 1 73 ? 5.744 -0.734 11.868 1.00 10.06 169 VAL A O 1
ATOM 586 N N . LEU A 1 74 ? 6.398 0.842 13.340 1.00 10.08 170 LEU A N 1
ATOM 587 C CA . LEU A 1 74 ? 5.079 1.445 13.472 1.00 11.71 170 LEU A CA 1
ATOM 588 C C . LEU A 1 74 ? 5.138 2.882 12.986 1.00 14.15 170 LEU A C 1
ATOM 589 O O . LEU A 1 74 ? 6.103 3.595 13.262 1.00 12.47 170 LEU A O 1
ATOM 594 N N . THR A 1 75 ? 4.097 3.306 12.273 1.00 15.17 171 THR A N 1
ATOM 595 C CA . THR A 1 75 ? 3.929 4.722 11.944 1.00 14.73 171 THR A CA 1
ATOM 596 C C . THR A 1 75 ? 2.528 5.183 12.340 1.00 17.39 171 THR A C 1
ATOM 597 O O . THR A 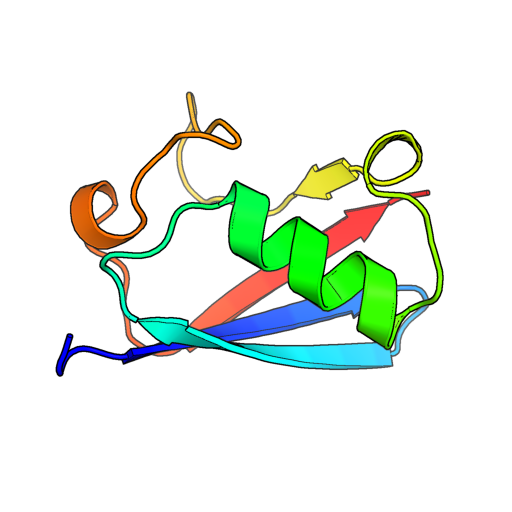1 75 ? 1.667 4.369 12.663 1.00 20.21 171 THR A O 1
#

Solvent-accessible surface area: 4905 Å² total; per-residue (Å²): 54,116,105,82,2,29,1,128,0,64,18,186,143,120,84,8,87,2,75,10,64,10,78,13,36,6,14,64,0,25,109,61,0,63,108,90,20,146,23,69,55,98,137,3,110,22,90,36,49,194,85,59,141,29,111,84,87,26,65,0,120,68,43,158,38,86,126,101,21,83,8,79,5,81,92

Organism: Homo sapiens (NCBI:txid9606)

Radius of gyration: 11.44 Å; Cα contacts (8 Å, |Δi|>4): 122; chains: 1; bounding box: 31×25×25 Å